Protein AF-A0A6C0KHH3-F1 (afdb_monomer_lite)

Sequence (93 aa):
MNTQLMILAIVMLVAGIASIATSAIGIQAYNAQASLKVDHPSNYKYLVTNLILAIFLVLGSFATFYYASKVPNFSADALSGKFDSALNAARNA

Foldseek 3Di:
DQVVLLVVLVVLQVVLVVQLVVLVVQLVVCVVDPVCCVVPVCVNVVSVVSNVVSVVSNVVSVVSNVCSVVPPDPDVCVVVVVVVVVVVVVVVD

Structure (mmCIF, N/CA/C/O backbone):
data_AF-A0A6C0KHH3-F1
#
_entry.id   AF-A0A6C0KHH3-F1
#
loop_
_atom_site.group_PDB
_atom_site.id
_atom_site.type_symbol
_atom_site.label_atom_id
_atom_site.label_alt_id
_atom_site.label_comp_id
_atom_site.label_asym_id
_atom_site.label_entity_id
_atom_site.label_seq_id
_atom_site.pdbx_PDB_ins_code
_atom_site.Cartn_x
_atom_site.Cartn_y
_atom_site.Cartn_z
_atom_site.occupancy
_atom_site.B_iso_or_equiv
_atom_site.auth_seq_id
_atom_site.auth_comp_id
_atom_site.auth_asym_id
_atom_site.auth_atom_id
_atom_site.pdbx_PDB_model_num
ATOM 1 N N . MET A 1 1 ? 15.076 -0.955 -18.855 1.00 64.62 1 MET A N 1
ATOM 2 C CA . MET A 1 1 ? 14.345 -0.926 -17.573 1.00 64.62 1 MET A CA 1
ATOM 3 C C . MET A 1 1 ? 13.968 0.515 -17.303 1.00 64.62 1 MET A C 1
ATOM 5 O O . MET A 1 1 ? 14.843 1.366 -17.406 1.00 64.62 1 MET A O 1
ATOM 9 N N . ASN A 1 2 ? 12.695 0.806 -17.049 1.00 79.62 2 ASN A N 1
ATOM 10 C CA . ASN A 1 2 ? 12.269 2.183 -16.807 1.00 79.62 2 ASN A CA 1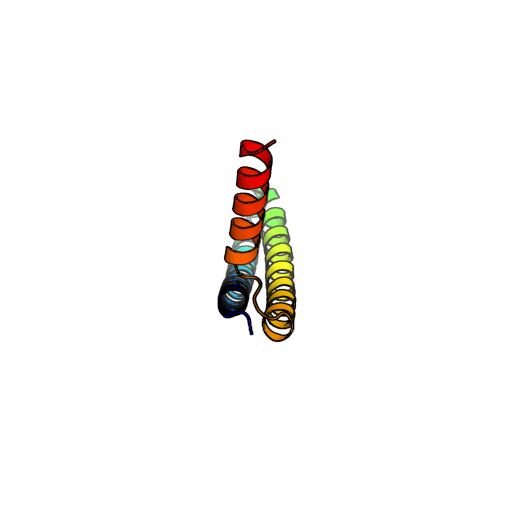
ATOM 11 C C . ASN A 1 2 ? 12.495 2.548 -15.329 1.00 79.62 2 ASN A C 1
ATOM 13 O O . ASN A 1 2 ? 11.717 2.147 -14.463 1.00 79.62 2 ASN A O 1
ATOM 17 N N . THR A 1 3 ? 13.560 3.302 -15.043 1.00 83.62 3 THR A N 1
ATOM 18 C CA . THR A 1 3 ? 13.948 3.689 -13.676 1.00 83.62 3 THR A CA 1
ATOM 19 C C . THR A 1 3 ? 12.866 4.501 -12.961 1.00 83.62 3 THR A C 1
ATOM 21 O O . THR A 1 3 ? 12.672 4.316 -11.763 1.00 83.62 3 THR A O 1
ATOM 24 N N . GLN A 1 4 ? 12.109 5.344 -13.673 1.00 85.19 4 GLN A N 1
ATOM 25 C CA . GLN A 1 4 ? 11.029 6.139 -13.073 1.00 85.19 4 GLN A CA 1
ATOM 26 C C . GLN A 1 4 ? 9.877 5.247 -12.597 1.00 85.19 4 GLN A C 1
ATOM 28 O O . GLN A 1 4 ? 9.424 5.374 -11.461 1.00 85.19 4 GLN A O 1
ATOM 33 N N . LEU A 1 5 ? 9.452 4.291 -13.432 1.00 85.31 5 LEU A N 1
ATOM 34 C CA . LEU A 1 5 ? 8.426 3.315 -13.051 1.00 85.31 5 LEU A CA 1
ATOM 35 C C . LEU A 1 5 ? 8.907 2.382 -11.935 1.00 85.31 5 LEU A C 1
ATOM 37 O O . LEU A 1 5 ? 8.111 1.980 -11.090 1.00 85.31 5 LEU A O 1
ATOM 41 N N . MET A 1 6 ? 10.203 2.069 -11.893 1.00 88.44 6 MET A N 1
ATOM 42 C CA . MET A 1 6 ? 10.781 1.277 -10.808 1.00 88.44 6 MET A CA 1
ATOM 43 C C . MET A 1 6 ? 10.756 2.034 -9.472 1.00 88.44 6 MET A C 1
ATOM 45 O O . MET A 1 6 ? 10.349 1.463 -8.462 1.00 88.44 6 MET A O 1
ATOM 49 N N . ILE A 1 7 ? 11.132 3.318 -9.460 1.00 90.69 7 ILE A N 1
ATOM 50 C CA . ILE A 1 7 ? 11.042 4.167 -8.260 1.00 90.69 7 ILE A CA 1
ATOM 51 C C . ILE A 1 7 ? 9.583 4.284 -7.808 1.00 90.69 7 ILE A C 1
ATOM 53 O O . ILE A 1 7 ? 9.298 4.102 -6.626 1.00 90.69 7 ILE A O 1
ATOM 57 N N . LEU A 1 8 ? 8.654 4.514 -8.742 1.00 90.94 8 LEU A N 1
ATOM 58 C CA . LEU A 1 8 ? 7.224 4.562 -8.443 1.00 90.94 8 LEU A CA 1
ATOM 59 C C . LEU A 1 8 ? 6.735 3.254 -7.807 1.00 90.94 8 LEU A C 1
ATOM 61 O O . LEU A 1 8 ? 6.056 3.298 -6.785 1.00 90.94 8 LEU A O 1
ATOM 65 N N . ALA A 1 9 ? 7.116 2.099 -8.361 1.00 92.69 9 ALA A N 1
ATOM 66 C CA . ALA A 1 9 ? 6.754 0.798 -7.805 1.00 92.69 9 ALA A CA 1
ATOM 67 C C . ALA A 1 9 ? 7.260 0.627 -6.362 1.00 92.69 9 ALA A C 1
ATOM 69 O O . ALA A 1 9 ? 6.502 0.191 -5.499 1.00 92.69 9 ALA A O 1
ATOM 70 N N . ILE A 1 10 ? 8.504 1.023 -6.076 1.00 93.50 10 ILE A N 1
ATOM 71 C CA . ILE A 1 10 ? 9.078 0.943 -4.723 1.00 93.50 10 ILE A CA 1
ATOM 72 C C . ILE A 1 10 ? 8.336 1.876 -3.756 1.00 93.50 10 ILE A C 1
ATOM 74 O O . ILE A 1 10 ? 7.978 1.458 -2.655 1.00 93.50 10 ILE A O 1
ATOM 78 N N . VAL A 1 11 ? 8.058 3.118 -4.161 1.00 95.50 11 VAL A N 1
ATOM 79 C CA . VAL A 1 11 ? 7.315 4.079 -3.328 1.00 95.50 11 VAL A CA 1
ATOM 80 C C . VAL A 1 11 ? 5.901 3.574 -3.044 1.00 95.50 11 VAL A C 1
ATOM 82 O O . VAL A 1 11 ? 5.466 3.604 -1.893 1.00 95.50 11 VAL A O 1
ATOM 85 N N . MET A 1 12 ? 5.200 3.056 -4.057 1.00 95.00 12 MET A N 1
ATOM 86 C CA . MET A 1 12 ? 3.869 2.460 -3.891 1.00 95.00 12 MET A CA 1
ATOM 87 C C . MET A 1 12 ? 3.896 1.257 -2.946 1.00 95.00 12 MET A C 1
ATOM 89 O O . MET A 1 12 ? 3.003 1.125 -2.111 1.00 95.00 12 MET A O 1
ATOM 93 N N . LEU A 1 13 ? 4.920 0.404 -3.042 1.00 96.31 13 LEU A N 1
ATOM 94 C CA . LEU A 1 13 ? 5.083 -0.755 -2.166 1.00 96.31 13 LEU A CA 1
ATOM 95 C C . LEU A 1 13 ? 5.250 -0.325 -0.703 1.00 96.31 13 LEU A C 1
ATOM 97 O O . LEU A 1 13 ? 4.530 -0.812 0.169 1.00 96.31 13 LEU A O 1
ATOM 101 N N . VAL A 1 14 ? 6.158 0.617 -0.434 1.00 97.19 14 VAL A N 1
ATOM 102 C CA . VAL A 1 14 ? 6.407 1.127 0.925 1.00 97.19 14 VAL A CA 1
ATOM 103 C C . VAL A 1 14 ? 5.164 1.824 1.483 1.00 97.19 14 VAL A C 1
ATOM 105 O O . VAL A 1 14 ? 4.759 1.540 2.611 1.00 97.19 14 VAL A O 1
ATOM 108 N N . ALA A 1 15 ? 4.517 2.685 0.691 1.00 95.44 15 ALA A N 1
ATOM 109 C CA . ALA A 1 15 ? 3.290 3.374 1.089 1.00 95.44 15 ALA A CA 1
ATOM 110 C C . ALA A 1 15 ? 2.136 2.396 1.373 1.00 95.44 15 ALA A C 1
ATOM 112 O O . ALA A 1 15 ? 1.383 2.585 2.332 1.00 95.44 15 ALA A O 1
ATOM 113 N N . GLY A 1 16 ? 2.021 1.330 0.576 1.00 96.50 16 GLY A N 1
ATOM 114 C CA . GLY A 1 16 ? 1.040 0.267 0.771 1.00 96.50 16 GLY A CA 1
ATOM 115 C C . GLY A 1 16 ? 1.260 -0.498 2.074 1.00 96.50 16 GLY A C 1
ATOM 116 O O . GLY A 1 16 ? 0.331 -0.618 2.872 1.00 96.50 16 GLY A O 1
ATOM 117 N N . ILE A 1 17 ? 2.492 -0.943 2.346 1.00 97.44 17 ILE A N 1
ATOM 118 C CA . ILE A 1 17 ? 2.840 -1.647 3.594 1.00 97.44 17 ILE A CA 1
ATOM 119 C C . ILE A 1 17 ? 2.584 -0.754 4.815 1.00 97.44 17 ILE A C 1
ATOM 121 O O . ILE A 1 17 ? 1.974 -1.201 5.789 1.00 97.44 17 ILE A O 1
ATOM 125 N N . ALA A 1 18 ? 2.991 0.518 4.754 1.00 97.44 18 ALA A N 1
ATOM 126 C CA . ALA A 1 18 ? 2.735 1.476 5.825 1.00 97.44 18 ALA A CA 1
ATOM 127 C C . ALA A 1 18 ? 1.227 1.675 6.061 1.00 97.44 18 ALA A C 1
ATOM 129 O O . ALA A 1 18 ? 0.773 1.595 7.201 1.00 97.44 18 ALA A O 1
ATOM 130 N N . SER A 1 19 ? 0.431 1.842 4.997 1.00 96.69 19 SER A N 1
ATOM 131 C CA . SER A 1 19 ? -1.030 1.981 5.111 1.00 96.69 19 SER A CA 1
ATOM 132 C C . SER A 1 19 ? -1.706 0.741 5.696 1.00 96.69 19 SER A C 1
ATOM 134 O O . SER A 1 19 ? -2.657 0.880 6.471 1.00 96.69 19 SER A O 1
ATOM 136 N N . ILE A 1 20 ? -1.224 -0.465 5.372 1.00 97.44 20 ILE A N 1
ATOM 137 C CA . ILE A 1 20 ? -1.708 -1.715 5.979 1.00 97.44 20 ILE A CA 1
ATOM 138 C C . ILE A 1 20 ? -1.442 -1.699 7.488 1.00 97.44 20 IL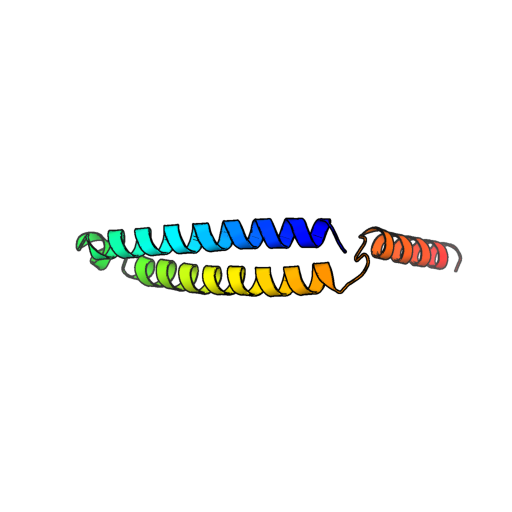E A C 1
ATOM 140 O O . ILE A 1 20 ? -2.365 -1.931 8.271 1.00 97.44 20 ILE A O 1
ATOM 144 N N . ALA A 1 21 ? -0.215 -1.372 7.904 1.00 96.94 21 ALA A N 1
ATOM 145 C CA . ALA A 1 21 ? 0.155 -1.310 9.316 1.00 96.94 21 ALA A CA 1
ATOM 146 C C . ALA A 1 21 ? -0.675 -0.264 10.081 1.00 96.94 21 ALA A C 1
ATOM 148 O O . ALA A 1 21 ? -1.253 -0.575 11.125 1.00 96.94 21 ALA A O 1
ATOM 149 N N . THR A 1 22 ? -0.809 0.949 9.538 1.00 95.94 22 THR A N 1
ATOM 150 C CA . THR A 1 22 ? -1.635 2.010 10.132 1.00 95.94 22 THR A CA 1
ATOM 151 C C . THR A 1 22 ? -3.100 1.592 10.247 1.00 95.94 22 THR A C 1
ATOM 153 O O . THR A 1 22 ? -3.717 1.812 11.288 1.00 95.94 22 THR A O 1
ATOM 156 N N . SER A 1 23 ? -3.659 0.940 9.223 1.00 96.12 23 SER A N 1
ATOM 157 C CA . SER A 1 23 ? -5.051 0.471 9.256 1.00 96.12 23 SER A CA 1
ATOM 158 C C . SER A 1 23 ? -5.247 -0.644 10.286 1.00 96.12 23 SER A C 1
ATOM 160 O O . SER A 1 23 ? -6.239 -0.632 11.010 1.00 96.12 23 SER A O 1
ATOM 162 N N . ALA A 1 24 ? -4.291 -1.569 10.421 1.00 94.69 24 ALA A N 1
ATOM 163 C CA . ALA A 1 24 ? -4.337 -2.626 11.432 1.00 94.69 24 ALA A CA 1
ATOM 164 C C . ALA A 1 24 ? -4.310 -2.060 12.863 1.00 94.69 24 ALA A C 1
ATOM 166 O O . ALA A 1 24 ? -5.123 -2.465 13.697 1.00 94.69 24 ALA A O 1
ATOM 167 N N . ILE A 1 25 ? -3.431 -1.087 13.131 1.00 95.38 25 ILE A N 1
ATOM 168 C CA . ILE A 1 25 ? -3.377 -0.378 14.419 1.00 95.38 25 ILE A CA 1
ATOM 169 C C . ILE A 1 25 ? -4.690 0.381 14.663 1.00 95.38 25 ILE A C 1
ATOM 171 O O . ILE A 1 25 ? -5.267 0.279 15.744 1.00 95.38 25 ILE A O 1
ATOM 175 N N . GLY A 1 26 ? -5.204 1.087 13.651 1.00 94.12 26 GLY A N 1
ATOM 176 C CA . GLY A 1 26 ? -6.462 1.831 13.743 1.00 94.12 26 GLY A CA 1
ATOM 177 C C . GLY A 1 26 ? -7.666 0.939 14.056 1.00 94.12 26 GLY A C 1
ATOM 178 O O . GLY A 1 26 ? -8.483 1.288 14.905 1.00 94.12 26 GLY A O 1
ATOM 179 N N . ILE A 1 27 ? -7.753 -0.241 13.435 1.00 94.56 27 ILE A N 1
ATOM 180 C CA . ILE A 1 27 ? -8.806 -1.229 13.716 1.00 94.56 27 ILE A CA 1
ATOM 181 C C . ILE A 1 27 ? -8.706 -1.741 15.157 1.00 94.56 27 ILE A C 1
ATOM 183 O O . ILE A 1 27 ? -9.729 -1.852 15.836 1.00 94.56 27 ILE A O 1
ATOM 187 N N . GLN A 1 28 ? -7.498 -2.032 15.648 1.00 94.56 28 GLN A N 1
ATOM 188 C CA . GLN A 1 28 ? -7.304 -2.464 17.035 1.00 94.56 28 GLN A CA 1
ATOM 189 C C . GLN A 1 28 ? -7.705 -1.370 18.031 1.00 94.56 28 GLN A C 1
ATOM 191 O O . GLN A 1 28 ? -8.456 -1.649 18.966 1.00 94.56 28 GLN A O 1
ATOM 196 N N . ALA A 1 29 ? -7.282 -0.125 17.796 1.00 92.44 29 ALA A N 1
ATOM 197 C CA . ALA A 1 29 ? -7.646 1.018 18.632 1.00 92.44 29 ALA A CA 1
ATOM 198 C C . ALA A 1 29 ? -9.165 1.258 18.646 1.00 92.44 29 ALA A C 1
ATOM 200 O O . ALA A 1 29 ? -9.761 1.410 19.713 1.00 92.44 29 ALA A O 1
ATOM 201 N N . TYR A 1 30 ? -9.811 1.195 17.477 1.00 92.44 30 TYR A N 1
ATOM 202 C CA . TYR A 1 30 ? -11.265 1.297 17.361 1.00 92.44 30 TYR A CA 1
ATOM 203 C C . TYR A 1 30 ? -11.986 0.180 18.127 1.00 92.44 30 TYR A C 1
ATOM 205 O O . TYR A 1 30 ? -12.988 0.409 18.803 1.00 92.44 30 TYR A O 1
ATOM 213 N N . ASN A 1 31 ? -11.470 -1.048 18.055 1.00 92.19 31 ASN A N 1
ATOM 214 C CA . ASN A 1 31 ? -12.076 -2.185 18.736 1.00 92.19 31 ASN A CA 1
ATOM 215 C C . ASN A 1 31 ? -11.916 -2.136 20.260 1.00 92.19 31 ASN A C 1
ATOM 217 O O . ASN A 1 31 ? -12.796 -2.659 20.953 1.00 92.19 31 ASN A O 1
ATOM 221 N N . ALA A 1 32 ? -10.847 -1.515 20.760 1.00 93.94 32 ALA A N 1
ATOM 222 C CA . ALA A 1 32 ? -10.543 -1.401 22.183 1.00 93.94 32 ALA A CA 1
ATOM 223 C C . ALA A 1 32 ? -11.420 -0.374 22.927 1.00 93.94 32 ALA A C 1
ATOM 225 O O . ALA A 1 32 ? -11.616 -0.508 24.133 1.00 93.94 32 ALA A O 1
ATOM 226 N N . GLN A 1 33 ? -11.979 0.627 22.238 1.00 90.88 33 GLN A N 1
ATOM 227 C CA . GLN A 1 33 ? -12.823 1.660 22.851 1.00 90.88 33 GLN A CA 1
ATOM 228 C C . GLN A 1 33 ? -14.296 1.501 22.464 1.00 90.88 33 GLN A C 1
ATOM 230 O O . GLN A 1 33 ? -14.681 1.648 21.307 1.00 90.88 33 GLN A O 1
ATOM 235 N N . ALA A 1 34 ? -15.148 1.238 23.459 1.00 87.38 34 ALA A N 1
ATOM 236 C CA . ALA A 1 34 ? -16.588 1.085 23.251 1.00 87.38 34 ALA A CA 1
ATOM 237 C C . ALA A 1 34 ? -17.280 2.393 22.822 1.00 87.38 34 ALA A C 1
ATOM 239 O O . ALA A 1 34 ? -18.196 2.343 22.007 1.00 87.38 34 ALA A O 1
ATOM 240 N N . SER A 1 35 ? -16.818 3.552 23.307 1.00 87.31 35 SER A N 1
ATOM 241 C CA . SER A 1 35 ? -17.377 4.869 22.953 1.00 87.31 35 SER A CA 1
ATOM 242 C C . SER A 1 35 ? -17.288 5.154 21.453 1.00 87.31 35 SER A C 1
ATOM 244 O O . SER A 1 35 ? -18.282 5.513 20.833 1.00 87.31 35 SER A O 1
ATOM 246 N N . LEU A 1 36 ? -16.145 4.859 20.825 1.00 84.88 36 LEU A N 1
ATOM 247 C CA . LEU A 1 36 ? -15.947 5.050 19.382 1.00 84.88 36 LEU A CA 1
ATOM 248 C C . LEU A 1 36 ? -16.913 4.225 18.521 1.00 84.88 36 LEU A C 1
ATOM 250 O O . LEU A 1 36 ? -17.230 4.621 17.398 1.00 84.88 36 LEU A O 1
ATOM 254 N N . LYS A 1 37 ? -17.392 3.089 19.036 1.00 86.12 37 LYS A N 1
ATOM 255 C CA . LYS A 1 37 ? -18.361 2.234 18.338 1.00 86.12 37 LYS A CA 1
ATOM 256 C C . LYS A 1 37 ? -19.763 2.829 18.332 1.00 86.12 37 LYS A C 1
ATOM 258 O O . LYS A 1 37 ? -20.499 2.612 17.374 1.00 86.12 37 LYS A O 1
ATOM 263 N N . VAL A 1 38 ? -20.113 3.563 19.385 1.00 87.81 38 VAL A N 1
ATOM 264 C CA . VAL A 1 38 ? -21.419 4.215 19.531 1.00 87.81 38 VAL A CA 1
ATOM 265 C C . VAL A 1 38 ? -21.421 5.560 18.815 1.00 87.81 38 VAL A C 1
ATOM 267 O O . VAL A 1 38 ? -22.318 5.823 18.017 1.00 87.81 38 VAL A O 1
ATOM 270 N N . ASP A 1 39 ? -20.384 6.367 19.036 1.00 90.19 39 ASP A N 1
ATOM 271 C CA . ASP A 1 39 ? -20.320 7.736 18.523 1.00 90.19 39 ASP A CA 1
ATOM 272 C C . ASP A 1 39 ? -19.970 7.771 17.028 1.00 90.19 39 ASP A C 1
ATOM 274 O O . ASP A 1 39 ? -20.449 8.626 16.280 1.00 90.19 39 ASP A O 1
ATOM 278 N N . HIS A 1 40 ? -19.151 6.818 16.562 1.00 88.75 40 HIS A N 1
ATOM 279 C CA . HIS A 1 40 ? -18.616 6.809 15.198 1.00 88.75 40 HIS A CA 1
ATOM 280 C C . HIS A 1 40 ? -18.591 5.404 14.555 1.00 88.75 40 HIS A C 1
ATOM 282 O O . HIS A 1 40 ? -17.527 4.890 14.185 1.00 88.75 40 HIS A O 1
ATOM 288 N N . PRO A 1 41 ? -19.757 4.766 14.340 1.00 87.38 41 PRO A N 1
ATOM 289 C CA . PRO A 1 41 ? -19.855 3.429 13.738 1.00 87.38 41 PRO A CA 1
ATOM 290 C C . PRO A 1 41 ? -19.296 3.350 12.304 1.00 87.38 41 PRO A C 1
ATOM 292 O O . PRO A 1 41 ? -18.844 2.297 11.851 1.00 87.38 41 PRO A O 1
ATOM 295 N N . SER A 1 42 ? -19.290 4.465 11.566 1.00 91.19 42 SER A N 1
ATOM 296 C CA . SER A 1 42 ? -18.746 4.543 10.204 1.00 91.19 42 SER A CA 1
ATOM 297 C C . SER A 1 42 ? -17.223 4.407 10.140 1.00 91.19 42 SER A C 1
ATOM 299 O O . SER A 1 42 ? -16.701 3.985 9.106 1.00 91.19 42 SER A O 1
ATOM 301 N N . ASN A 1 43 ? -16.503 4.711 11.225 1.00 89.88 43 ASN A N 1
ATOM 302 C CA . ASN A 1 43 ? -15.037 4.699 11.232 1.00 89.88 43 ASN A CA 1
ATOM 303 C C . ASN A 1 43 ? -14.477 3.291 11.025 1.00 89.88 43 ASN A C 1
ATOM 305 O O . ASN A 1 43 ? -13.459 3.133 10.354 1.00 89.88 43 ASN A O 1
ATOM 309 N N . TYR A 1 44 ? -15.168 2.260 11.518 1.00 91.38 44 TYR A N 1
ATOM 310 C CA . TYR A 1 44 ? -14.769 0.878 11.262 1.00 91.38 44 TYR A CA 1
ATOM 311 C C . TYR A 1 44 ? -14.792 0.547 9.769 1.00 91.38 44 TYR A C 1
ATOM 313 O O . TYR A 1 44 ? -13.830 -0.001 9.235 1.00 91.38 44 TYR A O 1
ATOM 321 N N . LYS A 1 45 ? -15.872 0.933 9.074 1.00 93.12 45 LYS A N 1
ATOM 322 C CA . LYS A 1 45 ? -16.001 0.717 7.627 1.0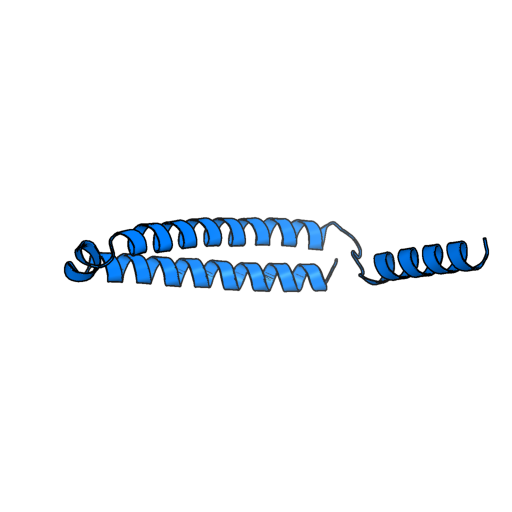0 93.12 45 LYS A CA 1
ATOM 323 C C . LYS A 1 45 ? -14.895 1.447 6.875 1.00 93.12 45 LYS A C 1
ATOM 325 O O . LYS A 1 45 ? -14.259 0.838 6.026 1.00 93.12 45 LYS A O 1
ATOM 330 N N . TYR A 1 46 ? -14.623 2.702 7.235 1.00 93.88 46 TYR A N 1
ATOM 331 C CA . TYR A 1 46 ? -13.529 3.474 6.647 1.00 93.88 46 TYR A CA 1
ATOM 332 C C . TYR A 1 46 ? -12.171 2.779 6.817 1.00 93.88 46 TYR A C 1
ATOM 334 O O . TYR A 1 46 ? -11.451 2.597 5.838 1.0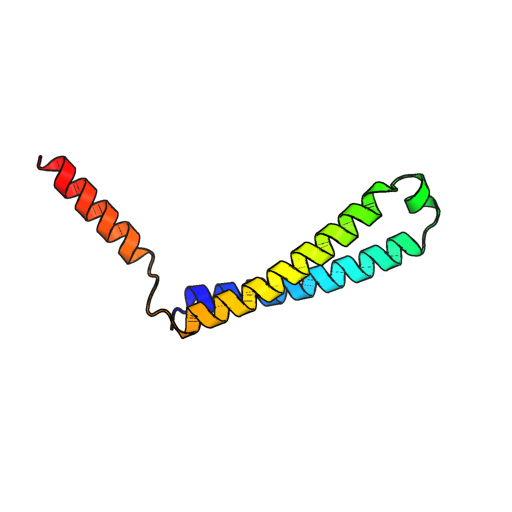0 93.88 46 TYR A O 1
ATOM 342 N N . LEU A 1 47 ? -11.844 2.333 8.034 1.00 94.50 47 LEU A N 1
ATOM 343 C CA . LEU A 1 47 ? -10.586 1.641 8.324 1.00 94.50 47 LEU A CA 1
ATOM 344 C C . LEU A 1 47 ? -10.440 0.341 7.519 1.00 94.50 47 LEU A C 1
ATOM 346 O O . LEU A 1 47 ? -9.372 0.073 6.967 1.00 94.50 47 LEU A O 1
ATOM 350 N N . VAL A 1 48 ? -11.514 -0.444 7.405 1.00 95.00 48 VAL A N 1
ATOM 351 C CA . VAL A 1 48 ? -11.523 -1.684 6.613 1.00 95.00 48 VAL A CA 1
ATOM 352 C C . VAL A 1 48 ? -11.408 -1.390 5.115 1.00 95.00 48 VAL A C 1
ATOM 354 O O . VAL A 1 48 ? -10.633 -2.048 4.423 1.00 95.00 48 VAL A O 1
ATOM 357 N N . THR A 1 49 ? -12.119 -0.388 4.593 1.00 94.44 49 THR A N 1
ATOM 358 C CA . THR 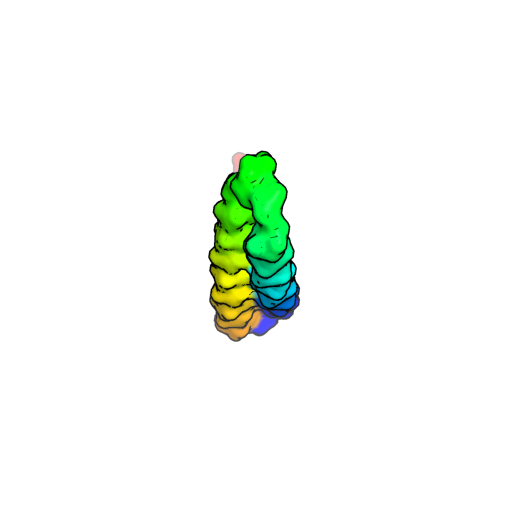A 1 49 ? -11.992 0.021 3.185 1.00 94.44 49 THR A CA 1
ATOM 359 C C . THR A 1 49 ? -10.577 0.506 2.877 1.00 94.44 49 THR A C 1
ATOM 361 O O . THR A 1 49 ? -10.011 0.107 1.861 1.00 94.44 49 THR A O 1
ATOM 364 N N . ASN A 1 50 ? -9.972 1.298 3.765 1.00 94.81 50 ASN A N 1
ATOM 365 C CA . ASN A 1 50 ? -8.597 1.763 3.600 1.00 94.81 50 ASN A CA 1
ATOM 366 C C . ASN A 1 50 ? -7.598 0.596 3.585 1.00 94.81 50 ASN A C 1
ATOM 368 O O . ASN A 1 50 ? -6.699 0.567 2.748 1.00 94.81 50 ASN A O 1
ATOM 372 N N . LEU A 1 51 ? -7.795 -0.410 4.446 1.00 95.75 51 LEU A N 1
ATOM 373 C CA . LEU A 1 51 ? -6.990 -1.632 4.439 1.00 95.75 51 LEU A CA 1
ATOM 374 C C . LEU A 1 51 ? -7.089 -2.376 3.096 1.00 95.75 51 LEU A C 1
ATOM 376 O O . LEU A 1 51 ? -6.067 -2.778 2.541 1.00 95.75 51 LEU A O 1
ATOM 380 N N . ILE A 1 52 ? -8.299 -2.525 2.549 1.00 97.12 52 ILE A N 1
ATOM 381 C CA . ILE A 1 52 ? -8.520 -3.175 1.247 1.00 97.12 52 ILE A CA 1
ATOM 382 C C . ILE A 1 52 ? -7.814 -2.400 0.124 1.00 97.12 52 ILE A C 1
ATOM 384 O O . ILE A 1 52 ? -7.113 -2.999 -0.694 1.00 97.12 52 ILE A O 1
ATOM 388 N N . LEU A 1 53 ? -7.942 -1.070 0.099 1.00 96.12 53 LEU A N 1
ATOM 389 C CA . LEU A 1 53 ? -7.260 -0.223 -0.884 1.00 96.12 53 LEU A CA 1
ATOM 390 C C . LEU A 1 53 ? -5.735 -0.317 -0.763 1.00 96.12 53 LEU A C 1
ATOM 392 O O . LEU A 1 53 ? -5.047 -0.372 -1.780 1.00 96.12 53 LEU A O 1
ATOM 396 N N . ALA A 1 54 ? -5.203 -0.399 0.456 1.00 96.88 54 ALA A N 1
ATOM 397 C CA . ALA A 1 54 ? -3.773 -0.567 0.683 1.00 96.88 54 ALA A CA 1
ATOM 398 C C . ALA A 1 54 ? -3.255 -1.921 0.162 1.00 96.88 54 ALA A C 1
ATOM 400 O O . ALA A 1 54 ? -2.179 -1.975 -0.433 1.00 96.88 54 ALA A O 1
ATOM 401 N N . ILE A 1 55 ? -4.036 -3.001 0.296 1.00 96.69 55 ILE A N 1
ATOM 402 C CA . ILE A 1 55 ? -3.712 -4.304 -0.310 1.00 96.69 55 ILE A CA 1
ATOM 403 C C . ILE A 1 55 ? -3.686 -4.190 -1.839 1.00 96.69 55 ILE A C 1
ATOM 405 O O . ILE A 1 55 ? -2.726 -4.639 -2.469 1.00 96.69 55 ILE A O 1
ATOM 409 N N . PHE A 1 56 ? -4.688 -3.547 -2.447 1.00 97.19 56 PHE A N 1
ATOM 410 C CA . PHE A 1 56 ? -4.683 -3.308 -3.893 1.00 97.19 56 PHE A CA 1
ATOM 411 C C . PHE A 1 56 ? -3.499 -2.448 -4.341 1.00 97.19 56 PHE A C 1
ATOM 413 O O . PHE A 1 56 ? -2.925 -2.719 -5.393 1.00 97.19 56 PHE A O 1
ATOM 420 N N . LEU A 1 57 ? -3.084 -1.466 -3.538 1.00 96.25 57 LEU A N 1
ATOM 421 C CA . LEU A 1 57 ? -1.904 -0.649 -3.815 1.00 96.25 57 LEU A CA 1
ATOM 422 C C . LEU A 1 57 ? -0.618 -1.491 -3.817 1.00 96.25 57 LEU A C 1
ATOM 424 O O . LEU A 1 57 ? 0.200 -1.351 -4.727 1.00 96.25 57 LEU A O 1
ATOM 428 N N . VAL A 1 58 ? -0.462 -2.407 -2.854 1.00 97.31 58 VAL A N 1
ATOM 429 C CA . VAL A 1 58 ? 0.668 -3.354 -2.817 1.00 97.31 58 VAL A CA 1
ATOM 430 C C . VAL A 1 58 ? 0.651 -4.275 -4.040 1.00 97.31 58 VAL A C 1
ATOM 432 O O . VAL A 1 58 ? 1.677 -4.421 -4.703 1.00 97.31 58 VAL A O 1
ATOM 435 N N . LEU A 1 59 ? -0.500 -4.847 -4.405 1.00 96.94 59 LEU A N 1
ATOM 436 C CA . LEU A 1 59 ? -0.615 -5.682 -5.610 1.00 96.94 59 LEU A CA 1
ATOM 437 C C . LEU A 1 59 ? -0.300 -4.888 -6.888 1.00 96.94 59 LEU A C 1
ATOM 439 O O . LEU A 1 59 ? 0.441 -5.359 -7.753 1.00 96.94 59 LEU A O 1
ATOM 443 N N . GLY A 1 60 ? -0.801 -3.656 -6.974 1.00 93.31 60 GLY A N 1
ATOM 444 C CA . GLY A 1 60 ? -0.499 -2.722 -8.054 1.00 93.31 60 GLY A CA 1
ATOM 445 C C . GLY A 1 60 ? 0.991 -2.389 -8.140 1.00 93.31 60 GLY A C 1
ATOM 446 O O . GLY A 1 60 ? 1.524 -2.274 -9.240 1.00 93.31 60 GLY A O 1
ATOM 447 N N . SER A 1 61 ? 1.694 -2.312 -7.007 1.00 95.56 61 SER A N 1
ATOM 448 C CA . SER A 1 61 ? 3.142 -2.074 -6.978 1.00 95.56 61 SER A CA 1
ATOM 449 C C . SER A 1 61 ? 3.932 -3.206 -7.648 1.00 95.56 61 SER A C 1
ATOM 451 O O . SER A 1 61 ? 4.836 -2.934 -8.439 1.00 95.56 61 SER A O 1
ATOM 453 N N . PHE A 1 62 ? 3.536 -4.468 -7.437 1.00 93.81 62 PHE A N 1
ATOM 454 C CA . PHE A 1 62 ? 4.149 -5.619 -8.107 1.00 93.81 62 PHE A CA 1
ATOM 455 C C . PHE A 1 62 ? 3.868 -5.625 -9.610 1.00 93.81 62 PHE A C 1
ATOM 457 O O . PHE A 1 62 ? 4.768 -5.910 -10.403 1.00 93.81 62 PHE A O 1
ATOM 464 N N . ALA A 1 63 ? 2.648 -5.263 -10.016 1.00 92.50 63 ALA A N 1
ATOM 465 C CA . ALA A 1 63 ? 2.317 -5.113 -11.430 1.00 92.50 63 ALA A CA 1
ATOM 466 C C . ALA A 1 63 ? 3.174 -4.015 -12.083 1.00 92.50 63 ALA A C 1
ATOM 468 O O . ALA A 1 63 ? 3.805 -4.253 -13.114 1.00 92.50 63 ALA A O 1
ATOM 469 N N . THR A 1 64 ? 3.274 -2.841 -11.454 1.00 91.38 64 THR A N 1
ATOM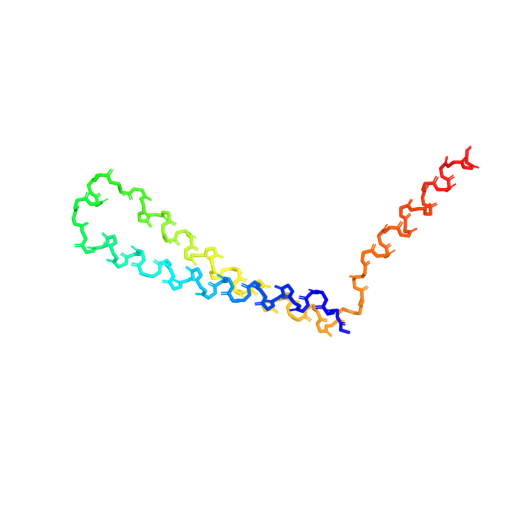 470 C CA . THR A 1 64 ? 4.123 -1.734 -11.924 1.00 91.38 64 THR A CA 1
ATOM 471 C C . THR A 1 64 ? 5.592 -2.144 -11.994 1.00 91.38 64 THR A C 1
ATOM 473 O O . THR A 1 64 ? 6.266 -1.819 -12.970 1.00 91.38 64 THR A O 1
ATOM 476 N N . PHE A 1 65 ? 6.085 -2.912 -11.019 1.00 90.81 65 PHE A N 1
ATOM 477 C CA . PHE A 1 65 ? 7.444 -3.449 -11.032 1.00 90.81 65 PHE A CA 1
ATOM 478 C C . PHE A 1 65 ? 7.683 -4.370 -12.239 1.00 90.81 65 PHE A C 1
ATOM 480 O O . PHE A 1 65 ? 8.657 -4.185 -12.970 1.00 90.81 65 PHE A O 1
ATOM 487 N N . TYR A 1 66 ? 6.762 -5.304 -12.511 1.00 89.00 66 TYR A N 1
ATOM 488 C CA . TYR A 1 66 ? 6.828 -6.184 -13.684 1.00 89.00 66 TYR A CA 1
ATOM 489 C C . TYR A 1 66 ? 6.890 -5.387 -14.996 1.00 89.00 66 TYR A C 1
ATOM 491 O O . TYR A 1 66 ? 7.755 -5.640 -15.843 1.00 89.00 66 TYR A O 1
ATOM 499 N N . TYR A 1 67 ? 6.024 -4.381 -15.151 1.00 87.56 67 TYR A N 1
ATOM 500 C CA . TYR A 1 67 ? 6.039 -3.511 -16.327 1.00 87.56 67 TYR A CA 1
ATOM 501 C C . TYR A 1 67 ? 7.320 -2.675 -16.415 1.00 87.56 67 TYR A C 1
ATOM 503 O O . TYR A 1 67 ? 7.885 -2.558 -17.500 1.00 87.56 67 TYR A O 1
ATOM 511 N N . ALA A 1 68 ? 7.848 -2.160 -15.303 1.00 87.50 68 ALA A N 1
ATOM 512 C CA . ALA A 1 68 ? 9.112 -1.421 -15.286 1.00 87.50 68 ALA A CA 1
ATOM 513 C C . ALA A 1 68 ? 10.303 -2.278 -15.762 1.00 87.50 68 ALA A C 1
ATOM 515 O O . ALA A 1 68 ? 11.221 -1.765 -16.418 1.00 87.50 68 ALA A O 1
ATOM 516 N N . SER A 1 69 ? 10.278 -3.583 -15.464 1.00 81.88 69 SER A N 1
ATOM 517 C CA . SER A 1 69 ? 11.288 -4.550 -15.909 1.00 81.88 69 SER A CA 1
ATOM 518 C C . SER A 1 69 ? 11.147 -4.957 -17.379 1.00 81.88 69 SER A C 1
ATOM 520 O O . SER A 1 69 ? 12.160 -5.231 -18.023 1.00 81.88 69 SER A O 1
ATOM 522 N N . LYS A 1 70 ? 9.922 -5.013 -17.918 1.00 82.06 70 LYS A N 1
ATOM 523 C CA . LYS A 1 70 ? 9.643 -5.542 -19.268 1.00 82.06 70 LYS A CA 1
ATOM 524 C C . LYS A 1 70 ? 9.434 -4.479 -20.343 1.00 82.06 70 LYS A C 1
ATOM 526 O O . LYS A 1 70 ? 9.677 -4.770 -21.510 1.00 82.06 70 LYS A O 1
ATOM 531 N N . VAL A 1 71 ? 9.021 -3.269 -19.978 1.00 70.06 71 VAL A N 1
ATOM 532 C CA . VAL A 1 71 ? 8.758 -2.187 -20.931 1.00 70.06 71 VAL A CA 1
ATOM 533 C C . VAL A 1 71 ? 9.994 -1.284 -21.031 1.00 70.06 71 VAL A C 1
ATOM 535 O O . VAL A 1 71 ? 10.328 -0.584 -20.068 1.00 70.06 71 VAL A O 1
ATOM 538 N N . PRO A 1 72 ? 10.715 -1.282 -22.168 1.00 57.97 72 PRO A N 1
ATOM 539 C CA . PRO A 1 72 ? 11.752 -0.292 -22.413 1.00 57.97 72 PRO A CA 1
ATOM 540 C C . PRO A 1 72 ? 11.110 1.094 -22.572 1.00 57.97 72 PRO A C 1
ATOM 542 O O . PRO A 1 72 ? 10.245 1.294 -23.415 1.00 57.97 72 PRO A O 1
ATOM 545 N N . ASN A 1 73 ? 11.545 2.029 -21.725 1.00 60.72 73 ASN A N 1
ATOM 546 C CA . ASN A 1 73 ? 11.361 3.478 -21.825 1.00 60.72 73 ASN A CA 1
ATOM 547 C C . ASN A 1 73 ? 9.947 3.952 -22.204 1.00 60.72 73 ASN A C 1
ATOM 549 O O . ASN A 1 73 ? 9.709 4.466 -23.293 1.00 60.72 73 ASN A O 1
ATOM 553 N N . PHE A 1 74 ? 9.032 3.902 -21.234 1.00 57.22 74 PHE A N 1
ATOM 554 C CA . PHE A 1 74 ? 7.938 4.876 -21.189 1.00 57.22 74 PHE A CA 1
ATOM 555 C C . PHE A 1 74 ? 8.543 6.228 -20.770 1.00 57.22 74 PHE A C 1
ATOM 557 O O . PHE A 1 74 ? 8.517 6.587 -19.594 1.00 57.22 74 PHE A O 1
ATOM 564 N N . SER A 1 75 ? 9.211 6.911 -21.701 1.00 55.44 75 SER A N 1
ATOM 565 C CA . SER A 1 75 ? 9.701 8.274 -21.485 1.00 55.44 75 SER A CA 1
ATOM 566 C C . SER A 1 75 ? 8.575 9.251 -21.793 1.00 55.44 75 SER A C 1
ATOM 568 O O . SER A 1 75 ? 7.959 9.166 -22.857 1.00 55.44 75 SER A O 1
ATOM 570 N N . ALA A 1 76 ? 8.340 10.212 -20.898 1.00 54.34 76 ALA A N 1
ATOM 571 C CA . ALA A 1 76 ? 7.463 11.357 -21.158 1.00 54.34 76 ALA A CA 1
ATOM 572 C C . ALA A 1 76 ? 7.841 12.099 -22.462 1.00 54.34 76 ALA A C 1
ATOM 574 O O . ALA A 1 76 ? 6.964 12.645 -23.128 1.00 54.34 76 ALA A O 1
ATOM 575 N N . ASP A 1 77 ? 9.109 12.001 -22.883 1.00 53.88 77 ASP A N 1
ATOM 576 C CA . ASP A 1 77 ? 9.633 12.505 -24.161 1.00 53.88 77 ASP A CA 1
ATOM 577 C C . ASP A 1 77 ? 8.921 11.932 -25.398 1.00 53.88 77 ASP A C 1
ATOM 579 O O . ASP A 1 77 ? 8.795 12.597 -26.422 1.00 53.88 77 ASP A O 1
ATOM 583 N N . ALA A 1 78 ? 8.418 10.695 -25.325 1.00 58.50 78 ALA A N 1
ATOM 584 C CA . ALA A 1 78 ? 7.690 10.082 -26.436 1.00 58.50 78 ALA A CA 1
ATOM 585 C C . ALA A 1 78 ? 6.274 10.664 -26.594 1.00 58.50 78 ALA A C 1
ATOM 587 O O . ALA A 1 78 ? 5.701 10.622 -27.685 1.00 58.50 78 ALA A O 1
ATOM 588 N N . LEU A 1 79 ? 5.703 11.197 -25.508 1.00 58.97 79 LEU A N 1
ATOM 589 C CA . LEU A 1 79 ? 4.399 11.851 -25.510 1.00 58.97 79 LEU A CA 1
ATOM 590 C C . LEU A 1 79 ? 4.533 13.325 -25.918 1.00 58.97 79 LEU A C 1
ATOM 592 O O . LEU A 1 79 ? 3.753 13.784 -26.752 1.00 58.97 79 LEU A O 1
ATOM 596 N N . SER A 1 80 ? 5.548 14.033 -25.404 1.00 63.59 80 SER A N 1
ATOM 597 C CA . SER A 1 80 ? 5.838 15.416 -25.807 1.00 63.59 80 SER A CA 1
ATOM 598 C C . SER A 1 80 ? 6.246 15.500 -27.277 1.00 63.59 80 SER A C 1
ATOM 600 O O . SER A 1 80 ? 5.664 16.288 -28.012 1.00 63.59 80 SER A O 1
ATOM 602 N N . GLY A 1 81 ? 7.121 14.609 -27.757 1.00 66.00 81 GLY A N 1
ATOM 603 C CA . GLY A 1 81 ? 7.554 14.602 -29.158 1.00 66.00 81 GLY A CA 1
ATOM 604 C C . GLY A 1 81 ? 6.416 14.333 -30.149 1.00 66.00 81 GLY A C 1
ATOM 605 O O . GLY A 1 81 ? 6.370 14.929 -31.226 1.00 66.00 81 GLY A O 1
ATOM 606 N N . LYS A 1 82 ? 5.442 13.489 -29.780 1.00 70.00 82 LYS A N 1
ATOM 607 C CA . LYS A 1 82 ? 4.228 13.290 -30.589 1.00 70.00 82 LYS A CA 1
ATOM 608 C C . LYS A 1 82 ? 3.336 14.528 -30.587 1.00 70.00 82 LYS A C 1
ATOM 610 O O . LYS A 1 82 ? 2.808 14.878 -31.641 1.00 70.00 82 LYS A O 1
ATOM 615 N N . PHE A 1 83 ? 3.208 15.203 -29.449 1.00 72.38 83 PHE A N 1
ATOM 616 C CA . PHE A 1 83 ? 2.428 16.433 -29.337 1.00 72.38 83 PHE A CA 1
ATOM 617 C C . PHE A 1 83 ? 3.060 17.586 -30.129 1.00 72.38 83 PHE A C 1
ATOM 619 O O . PHE A 1 83 ? 2.368 18.234 -30.910 1.00 72.38 83 PHE A O 1
ATOM 626 N N . ASP A 1 84 ? 4.377 17.769 -30.030 1.00 77.44 84 ASP A N 1
ATOM 627 C CA . ASP A 1 84 ? 5.128 18.773 -30.792 1.00 77.44 84 ASP A CA 1
ATOM 628 C C . ASP A 1 84 ? 5.056 18.507 -32.300 1.00 77.44 84 ASP A C 1
ATOM 630 O O . ASP A 1 84 ? 4.877 19.432 -33.096 1.00 77.44 84 ASP A O 1
ATOM 634 N N . SER A 1 85 ? 5.130 17.237 -32.715 1.00 77.06 85 SER A N 1
ATOM 635 C CA . SER A 1 85 ? 4.972 16.865 -34.126 1.00 77.06 85 SER A CA 1
ATOM 636 C C . SER A 1 85 ? 3.563 17.161 -34.653 1.00 77.06 85 SER A C 1
ATOM 638 O O . SER A 1 85 ? 3.418 17.695 -35.752 1.00 77.06 85 SER A O 1
ATOM 640 N N . ALA A 1 86 ? 2.528 16.882 -33.855 1.00 77.44 86 ALA A N 1
ATOM 641 C CA . ALA A 1 86 ? 1.138 17.139 -34.216 1.00 77.44 86 ALA A CA 1
ATOM 642 C C . ALA A 1 86 ? 0.832 18.643 -34.253 1.00 77.44 86 ALA A C 1
ATOM 644 O O . ALA A 1 86 ? 0.150 19.111 -35.163 1.00 77.44 86 ALA A O 1
ATOM 645 N N . LEU A 1 87 ? 1.384 19.413 -33.313 1.00 78.00 87 LEU A N 1
ATOM 646 C CA . LEU A 1 87 ? 1.250 20.867 -33.270 1.00 78.00 87 LEU A CA 1
ATOM 647 C C . LEU A 1 87 ? 1.942 21.533 -34.466 1.00 78.00 87 LEU A C 1
ATOM 649 O O . LEU A 1 87 ? 1.383 22.443 -35.074 1.00 78.00 87 LEU A O 1
ATOM 653 N N . ASN A 1 88 ? 3.135 21.066 -34.839 1.00 84.19 88 ASN A N 1
ATOM 654 C CA . ASN A 1 88 ? 3.842 21.579 -36.012 1.00 84.19 88 ASN A CA 1
ATOM 655 C C . ASN A 1 88 ? 3.153 21.189 -37.326 1.00 84.19 88 ASN A C 1
ATOM 657 O O . ASN A 1 88 ? 3.102 22.007 -38.242 1.00 84.19 88 ASN A O 1
ATOM 661 N N . ALA A 1 89 ? 2.576 19.988 -37.419 1.00 85.75 89 ALA A N 1
ATOM 662 C CA . ALA A 1 89 ? 1.754 19.601 -38.565 1.00 85.75 89 ALA A CA 1
ATOM 663 C C . ALA A 1 89 ? 0.488 20.470 -38.679 1.00 85.75 89 ALA A C 1
ATOM 665 O O . ALA A 1 89 ? 0.138 20.890 -39.776 1.00 85.75 89 ALA A O 1
ATOM 666 N N . ALA A 1 90 ? -0.151 20.805 -37.553 1.00 77.38 90 ALA A N 1
ATOM 667 C CA . ALA A 1 90 ? -1.331 21.670 -37.517 1.00 77.38 90 ALA A CA 1
ATOM 668 C C . ALA A 1 90 ? -1.028 23.156 -37.792 1.00 77.38 90 ALA A C 1
ATOM 670 O O . ALA A 1 90 ? -1.908 23.873 -38.248 1.00 77.38 90 ALA A O 1
ATOM 671 N N . ARG A 1 91 ? 0.196 23.637 -37.525 1.00 76.44 91 ARG A N 1
ATOM 672 C CA . ARG A 1 91 ? 0.620 25.012 -37.867 1.00 76.44 91 ARG A CA 1
ATOM 673 C C . ARG A 1 91 ? 0.944 25.205 -39.350 1.00 76.44 91 ARG A C 1
ATOM 675 O O . ARG A 1 91 ? 0.975 26.346 -39.797 1.00 76.44 91 ARG A O 1
ATOM 682 N N . ASN A 1 92 ? 1.226 24.120 -40.070 1.00 77.56 92 ASN A N 1
ATOM 683 C CA . ASN A 1 92 ? 1.660 24.139 -41.470 1.00 77.56 92 ASN A CA 1
ATOM 684 C C . ASN A 1 92 ? 0.585 23.616 -42.446 1.00 77.56 92 ASN A C 1
ATOM 686 O O . ASN A 1 92 ? 0.890 23.428 -43.624 1.00 77.56 92 ASN A O 1
ATOM 690 N N . ALA A 1 93 ? -0.631 23.356 -41.956 1.00 65.31 93 ALA A N 1
ATOM 691 C CA . ALA A 1 93 ? -1.821 23.008 -42.734 1.00 65.31 93 ALA A CA 1
ATOM 692 C C . ALA A 1 93 ? -2.753 24.222 -42.837 1.00 65.31 93 ALA A C 1
ATOM 694 O O . ALA A 1 93 ? -3.401 24.363 -43.896 1.00 65.31 93 ALA A O 1
#

Secondary structure (DSSP, 8-state):
--HHHHHHHHHHHHHHHHHHHHHHHHHHHHHH-HHHHHH-THHHHHHHHHHHHHHHHHHHHHHHHHHHHHS----HHHHHHHHHHHHHHHH--

pLDDT: mean 86.16, std 12.2, range [53.88, 97.44]

Radius of gyration: 21.42 Å; chains: 1; bounding box: 36×31×66 Å

Organism: NCBI:txid1070528